Protein AF-A0A5S3VWY7-F1 (afdb_monomer_lite)

Radius of gyration: 22.61 Å; chains: 1; bounding box: 48×59×45 Å

Structure (mmCIF, N/CA/C/O backbone):
data_AF-A0A5S3VWY7-F1
#
_entry.id   AF-A0A5S3VWY7-F1
#
loop_
_atom_site.group_PDB
_atom_site.id
_atom_site.type_symbol
_atom_site.label_atom_id
_atom_site.label_alt_id
_atom_site.label_comp_id
_atom_site.label_asym_id
_atom_site.label_entity_id
_atom_site.label_seq_id
_atom_site.pdbx_PDB_ins_code
_atom_site.Cartn_x
_atom_site.Cartn_y
_atom_site.Cartn_z
_atom_site.occupancy
_atom_site.B_iso_or_equiv
_atom_site.auth_seq_id
_atom_site.auth_comp_id
_atom_site.auth_asym_id
_atom_site.auth_atom_id
_atom_site.pdbx_PDB_model_num
ATOM 1 N N . GLU A 1 1 ? -15.768 40.192 -27.836 1.00 68.38 1 GLU A N 1
ATOM 2 C CA . GLU A 1 1 ? -14.337 40.039 -28.155 1.00 68.38 1 GLU A CA 1
ATOM 3 C C . GLU A 1 1 ? -14.098 38.603 -28.561 1.00 68.38 1 GLU A C 1
ATOM 5 O O . GLU A 1 1 ? -14.350 37.697 -27.776 1.00 68.38 1 GLU A O 1
ATOM 10 N N . GLU A 1 2 ? -13.747 38.404 -29.823 1.00 63.38 2 GLU A N 1
ATOM 11 C CA . GLU A 1 2 ? -13.395 37.103 -30.379 1.00 63.38 2 GLU A CA 1
ATOM 12 C C . GLU A 1 2 ? -11.968 36.782 -29.914 1.00 63.38 2 GLU A C 1
ATOM 14 O O . GLU A 1 2 ? -11.040 37.546 -30.174 1.00 63.38 2 GLU A O 1
ATOM 19 N N . ILE A 1 3 ? -11.806 35.730 -29.109 1.00 73.12 3 ILE A N 1
ATOM 20 C CA . ILE A 1 3 ? -10.507 35.378 -28.528 1.00 73.12 3 ILE A CA 1
ATOM 21 C C . ILE A 1 3 ? -9.706 34.654 -29.605 1.00 73.12 3 ILE A C 1
ATOM 23 O O . ILE A 1 3 ? -9.895 33.461 -29.835 1.00 73.12 3 ILE A O 1
ATOM 27 N N . GLU A 1 4 ? -8.818 35.385 -30.270 1.00 79.69 4 GLU A N 1
ATOM 28 C CA . GLU A 1 4 ? -7.917 34.816 -31.265 1.00 79.69 4 GLU A CA 1
ATOM 29 C C . GLU A 1 4 ? -6.827 33.979 -30.558 1.00 79.69 4 GLU A C 1
ATOM 31 O O . GLU A 1 4 ? -6.092 34.501 -29.705 1.00 79.69 4 GLU A O 1
ATOM 36 N N . PRO A 1 5 ? -6.719 32.665 -30.831 1.00 77.06 5 PRO A N 1
ATOM 37 C CA . PRO A 1 5 ? -5.760 31.813 -30.144 1.00 77.06 5 PRO A CA 1
ATOM 38 C C . PRO A 1 5 ? -4.332 32.148 -30.588 1.00 77.06 5 PRO A C 1
ATOM 40 O O . PRO A 1 5 ? -3.998 32.098 -31.771 1.00 77.06 5 PRO A O 1
ATOM 43 N N . LYS A 1 6 ? -3.457 32.454 -29.622 1.00 81.12 6 LYS A N 1
ATOM 44 C CA . LYS A 1 6 ? -2.030 32.676 -29.890 1.00 81.12 6 LYS A CA 1
ATOM 45 C C . LYS A 1 6 ? -1.398 31.410 -30.468 1.00 81.12 6 LYS A C 1
ATOM 47 O O . LYS A 1 6 ? -1.571 30.320 -29.923 1.00 81.12 6 LYS A O 1
ATOM 52 N N . LEU A 1 7 ? -0.627 31.581 -31.541 1.00 82.88 7 LEU A N 1
ATOM 53 C CA . LEU A 1 7 ? 0.127 30.497 -32.165 1.00 82.88 7 LEU A CA 1
ATOM 54 C C . LEU A 1 7 ? 1.089 29.844 -31.154 1.00 82.88 7 LEU A C 1
ATOM 56 O O . LEU A 1 7 ? 1.666 30.547 -30.316 1.00 82.88 7 LEU A O 1
ATOM 60 N N . PRO A 1 8 ? 1.281 28.513 -31.224 1.00 81.31 8 PRO A N 1
ATOM 61 C CA . PRO A 1 8 ? 2.211 27.816 -30.351 1.00 81.31 8 PRO A CA 1
ATOM 62 C C . PRO A 1 8 ? 3.631 28.350 -30.552 1.00 81.31 8 PRO A C 1
ATOM 64 O O . PRO A 1 8 ? 4.087 28.563 -31.676 1.00 81.31 8 PRO A O 1
ATOM 67 N N . ILE A 1 9 ? 4.332 28.561 -29.438 1.00 81.62 9 ILE A N 1
ATOM 68 C CA . ILE A 1 9 ? 5.742 28.952 -29.447 1.00 81.62 9 ILE A CA 1
ATOM 69 C C . ILE A 1 9 ? 6.532 27.839 -30.140 1.00 81.62 9 ILE A C 1
ATOM 71 O O . ILE A 1 9 ? 6.322 26.656 -29.862 1.00 81.62 9 ILE A O 1
ATOM 75 N N . ALA A 1 10 ? 7.431 28.222 -31.049 1.00 81.50 10 ALA A N 1
ATOM 76 C CA . ALA A 1 10 ? 8.297 27.279 -31.741 1.00 81.50 10 ALA A CA 1
ATOM 77 C C . ALA A 1 10 ? 9.044 26.404 -30.724 1.00 81.50 10 ALA A C 1
ATOM 79 O O . ALA A 1 10 ? 9.599 26.911 -29.747 1.00 81.50 10 ALA A O 1
ATOM 80 N N . THR A 1 11 ? 9.058 25.088 -30.949 1.00 77.62 11 THR A N 1
ATOM 81 C CA . THR A 1 11 ? 9.793 24.154 -30.092 1.00 77.62 11 THR A CA 1
ATOM 82 C C . THR A 1 11 ? 11.260 24.578 -30.025 1.00 77.62 11 THR A C 1
ATOM 84 O O . THR A 1 11 ? 1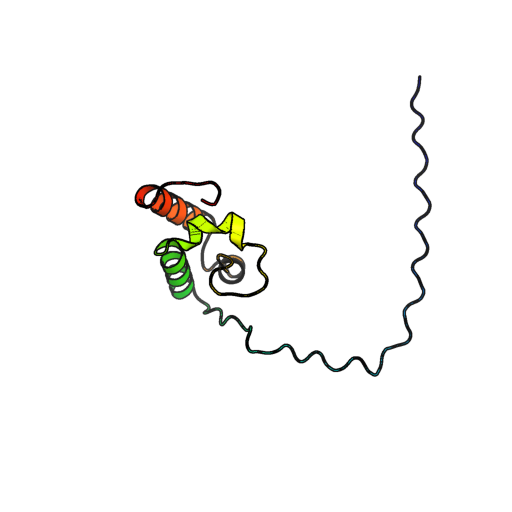1.889 24.682 -31.084 1.00 77.62 11 THR A O 1
ATOM 87 N N . PRO A 1 12 ? 11.823 24.822 -28.826 1.00 81.56 12 PRO A N 1
ATOM 88 C CA . PRO A 1 12 ? 13.236 25.141 -28.706 1.00 81.56 12 PRO A CA 1
ATOM 89 C C . PRO A 1 12 ? 14.053 23.988 -29.292 1.00 81.56 12 PRO A C 1
ATOM 91 O O . PRO A 1 12 ? 13.744 22.816 -29.066 1.00 81.56 12 PRO A O 1
ATOM 94 N N . GLN A 1 13 ? 15.081 24.315 -30.074 1.00 83.12 13 GLN A N 1
ATOM 95 C CA . GLN A 1 13 ? 15.992 23.297 -30.582 1.00 83.12 13 GLN A CA 1
ATOM 96 C C . GLN A 1 13 ? 16.707 22.642 -29.399 1.00 83.12 13 GLN A C 1
ATOM 98 O O . GLN A 1 13 ? 17.306 23.326 -28.568 1.00 83.12 13 GLN A O 1
ATOM 103 N N . LEU A 1 14 ? 16.623 21.313 -29.320 1.00 83.12 14 LEU A N 1
ATOM 104 C CA . LEU A 1 14 ? 17.372 20.549 -28.330 1.00 83.12 14 LEU A CA 1
ATOM 105 C C . LEU A 1 14 ? 18.876 20.776 -28.545 1.00 83.12 14 LEU A C 1
ATOM 107 O O . LEU A 1 14 ? 19.319 20.859 -29.696 1.00 83.12 14 LEU A O 1
ATOM 111 N N . PRO A 1 15 ? 19.675 20.855 -27.466 1.00 84.69 15 PRO A N 1
ATOM 112 C CA . PRO A 1 15 ? 21.121 20.921 -27.602 1.00 84.69 15 PRO A CA 1
ATOM 113 C C . PRO A 1 15 ? 21.637 19.689 -28.366 1.00 84.69 15 PRO A C 1
ATOM 115 O O . PRO A 1 15 ? 21.038 18.609 -28.283 1.00 84.69 15 PRO A O 1
ATOM 118 N N . PRO A 1 16 ? 22.747 19.822 -29.113 1.00 84.44 16 PRO A N 1
ATOM 119 C CA . PRO A 1 16 ? 23.350 18.689 -29.796 1.00 84.44 16 PRO A CA 1
ATOM 120 C C . PRO A 1 16 ? 23.704 17.594 -28.787 1.00 84.44 16 PRO A C 1
ATOM 122 O O . PRO A 1 16 ? 24.097 17.875 -27.652 1.00 84.44 16 PRO A O 1
ATOM 125 N N . ARG A 1 17 ? 23.574 16.332 -29.214 1.00 77.62 17 ARG A N 1
ATOM 126 C CA . ARG A 1 17 ? 23.959 15.169 -28.405 1.00 77.62 17 ARG A CA 1
ATOM 127 C C . ARG A 1 17 ? 25.374 15.378 -27.832 1.00 77.62 17 ARG A C 1
ATOM 129 O O . ARG A 1 17 ? 26.277 15.701 -28.609 1.00 77.62 17 ARG A O 1
ATOM 136 N N . PRO A 1 18 ? 25.593 15.189 -26.518 1.00 78.56 18 PRO A N 1
ATOM 137 C CA . PRO A 1 18 ? 26.940 15.216 -25.976 1.00 78.56 18 PRO A CA 1
ATOM 138 C C . PRO A 1 18 ? 27.805 14.177 -26.701 1.00 78.56 18 PRO A C 1
ATOM 140 O O . PRO A 1 18 ? 27.317 13.104 -27.075 1.00 78.56 18 PRO A O 1
ATOM 143 N N . ASN A 1 19 ? 29.084 14.496 -26.917 1.00 77.31 19 ASN A N 1
ATOM 144 C CA . ASN A 1 19 ? 30.052 13.529 -27.434 1.00 77.31 19 ASN A CA 1
ATOM 145 C C . ASN A 1 19 ? 30.007 12.278 -26.551 1.00 77.31 19 ASN A C 1
ATOM 147 O O . ASN A 1 19 ? 29.926 12.406 -25.330 1.00 77.31 19 ASN A O 1
ATOM 151 N N . ARG A 1 20 ? 30.004 11.089 -27.178 1.00 65.38 20 ARG A N 1
ATOM 152 C CA . ARG A 1 20 ? 29.968 9.785 -26.497 1.00 65.38 20 ARG A CA 1
ATOM 153 C C . ARG A 1 20 ? 30.882 9.837 -25.273 1.00 65.38 20 ARG A C 1
ATOM 155 O O . ARG A 1 20 ? 32.097 9.896 -25.4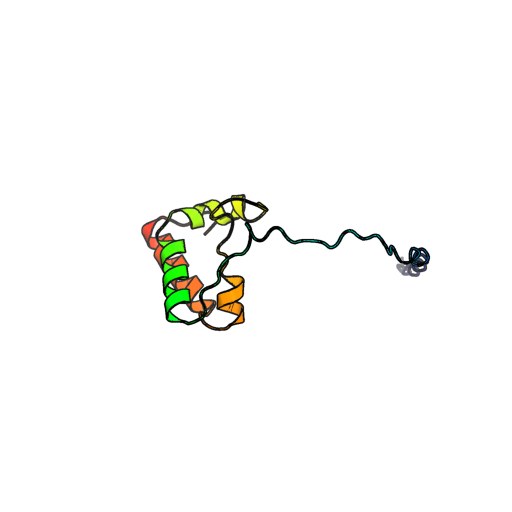17 1.00 65.38 20 ARG A O 1
ATOM 162 N N . VAL A 1 21 ? 30.283 9.818 -24.090 1.00 64.06 21 VAL A N 1
ATOM 163 C CA . VAL A 1 21 ? 30.990 9.616 -22.830 1.00 64.06 21 VAL A CA 1
ATOM 164 C C . VAL A 1 21 ? 31.440 8.159 -22.827 1.00 64.06 21 VAL A C 1
ATOM 166 O O . VAL A 1 21 ? 30.710 7.261 -22.419 1.00 64.06 21 VAL A O 1
ATOM 169 N N . SER A 1 22 ? 32.618 7.916 -23.399 1.00 62.00 22 SER A N 1
ATOM 170 C CA . SER A 1 22 ? 33.315 6.628 -23.360 1.00 62.00 22 SER A CA 1
ATOM 171 C C . SER A 1 22 ? 33.688 6.221 -21.930 1.00 62.00 22 SER A C 1
ATOM 173 O O . SER A 1 22 ? 33.877 5.038 -21.682 1.00 62.00 22 SER A O 1
ATOM 175 N N . ASP A 1 23 ? 33.682 7.181 -21.000 1.00 62.00 23 ASP A N 1
ATOM 176 C CA . ASP A 1 23 ? 33.971 7.000 -19.576 1.00 62.00 23 ASP A CA 1
ATOM 177 C C . ASP A 1 23 ? 32.726 7.180 -18.689 1.00 62.00 23 ASP A C 1
ATOM 179 O O . ASP A 1 23 ? 32.808 7.711 -17.580 1.00 62.00 23 ASP A O 1
ATOM 183 N N . LEU A 1 24 ? 31.537 6.759 -19.145 1.00 62.78 24 LEU A N 1
ATOM 184 C CA . LEU A 1 24 ? 30.475 6.480 -18.177 1.00 62.78 24 LEU A CA 1
ATOM 185 C C . LEU A 1 24 ? 30.922 5.259 -17.382 1.00 62.78 24 LEU A C 1
ATOM 187 O O . LEU A 1 24 ? 30.825 4.135 -17.871 1.00 62.78 24 LEU A O 1
ATOM 191 N N . ALA A 1 25 ? 31.440 5.496 -16.175 1.00 66.31 25 ALA A N 1
ATOM 192 C CA . ALA A 1 25 ? 31.678 4.445 -15.202 1.00 66.31 25 ALA A CA 1
ATOM 193 C C . ALA A 1 25 ? 30.457 3.519 -15.194 1.00 66.31 25 ALA A C 1
ATOM 195 O O . ALA A 1 25 ? 29.325 3.971 -15.010 1.00 66.31 25 ALA A O 1
ATOM 196 N N . GLU A 1 26 ? 30.699 2.242 -15.481 1.00 67.06 26 GLU A N 1
ATOM 197 C CA . GLU A 1 26 ? 29.668 1.219 -15.564 1.00 67.06 26 GLU A CA 1
ATOM 198 C C . GLU A 1 26 ? 28.804 1.313 -14.300 1.00 67.06 26 GLU A C 1
ATOM 200 O O . GLU A 1 26 ? 29.316 1.180 -13.183 1.00 67.06 26 GLU A O 1
ATOM 205 N N . PHE A 1 27 ? 27.512 1.627 -14.454 1.00 66.62 27 PHE A N 1
ATOM 206 C CA . PHE A 1 27 ? 26.605 1.724 -13.315 1.00 66.62 27 PHE A CA 1
ATOM 207 C C . PHE A 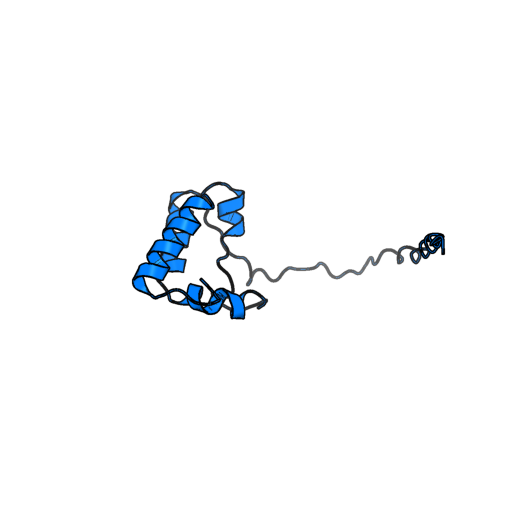1 27 ? 26.436 0.325 -12.725 1.00 66.62 27 PHE A C 1
ATOM 209 O O . PHE A 1 27 ? 25.575 -0.457 -13.130 1.00 66.62 27 PHE A O 1
ATOM 216 N N . LYS A 1 28 ? 27.287 -0.007 -11.758 1.00 63.66 28 LYS A N 1
ATOM 217 C CA . LYS A 1 28 ? 27.146 -1.205 -10.943 1.00 63.66 28 LYS A CA 1
ATOM 218 C C . LYS A 1 28 ? 26.063 -0.913 -9.924 1.00 63.66 28 LYS A C 1
ATOM 220 O O . LYS A 1 28 ? 26.340 -0.409 -8.838 1.00 63.66 28 LYS A O 1
ATOM 225 N N . ALA A 1 29 ? 24.818 -1.187 -10.310 1.00 62.34 29 ALA A N 1
ATOM 226 C CA . ALA A 1 29 ? 23.691 -1.153 -9.395 1.00 62.34 29 ALA A CA 1
ATOM 227 C C . ALA A 1 29 ? 24.072 -1.947 -8.137 1.00 62.34 29 ALA A C 1
ATOM 229 O O . ALA A 1 29 ? 24.342 -3.147 -8.211 1.00 62.34 29 ALA A O 1
ATOM 230 N N . ASN A 1 30 ? 24.146 -1.275 -6.988 1.00 58.66 30 ASN A N 1
ATOM 231 C CA . ASN A 1 30 ? 24.430 -1.948 -5.729 1.00 58.66 30 ASN A CA 1
ATOM 232 C C . ASN A 1 30 ? 23.299 -2.953 -5.453 1.00 58.66 30 ASN A C 1
ATOM 234 O O . ASN A 1 30 ? 22.171 -2.578 -5.137 1.00 58.66 30 ASN A O 1
ATOM 238 N N . SER A 1 31 ? 23.615 -4.246 -5.590 1.00 58.12 31 SER A N 1
ATOM 239 C CA . SER A 1 31 ? 22.693 -5.390 -5.462 1.00 58.12 31 SER A CA 1
ATOM 240 C C . SER A 1 31 ? 22.010 -5.488 -4.087 1.00 58.12 31 SER A C 1
ATOM 242 O O . SER A 1 31 ? 21.030 -6.217 -3.928 1.00 58.12 31 SER A O 1
ATOM 244 N N . SER A 1 32 ? 22.481 -4.729 -3.093 1.00 61.84 32 SER A N 1
ATOM 245 C CA . SER A 1 32 ? 21.889 -4.655 -1.754 1.00 61.84 32 SER A CA 1
ATOM 246 C C . SER A 1 32 ? 20.425 -4.199 -1.745 1.00 61.84 32 SER A C 1
ATOM 248 O O . SER A 1 32 ? 19.716 -4.512 -0.797 1.00 61.84 32 SER A O 1
ATOM 250 N N . TYR A 1 33 ? 19.954 -3.523 -2.800 1.00 60.00 33 TYR A N 1
ATOM 251 C CA . TYR A 1 33 ? 18.552 -3.107 -2.953 1.00 60.00 33 TYR A CA 1
ATOM 252 C C . TYR A 1 33 ? 17.715 -4.038 -3.845 1.00 60.00 33 TYR A C 1
ATOM 254 O O . TYR A 1 33 ? 16.579 -3.708 -4.190 1.00 60.00 33 TYR A O 1
ATOM 262 N N . SER A 1 34 ? 18.244 -5.205 -4.230 1.00 66.00 34 SER A N 1
ATOM 263 C CA . SER A 1 34 ? 17.468 -6.186 -4.990 1.00 66.00 34 SER A CA 1
ATOM 264 C C . SER A 1 34 ? 16.368 -6.793 -4.113 1.00 66.00 34 SER A C 1
ATOM 266 O O . SER A 1 34 ? 16.614 -7.542 -3.169 1.00 66.00 34 SER A O 1
ATOM 268 N N . ILE A 1 35 ? 15.116 -6.463 -4.427 1.00 67.81 35 ILE A N 1
ATOM 269 C CA . ILE A 1 35 ? 13.963 -7.125 -3.822 1.00 67.81 35 ILE A CA 1
ATOM 270 C C . ILE A 1 35 ? 13.842 -8.492 -4.491 1.00 67.81 35 ILE A C 1
ATOM 272 O O . ILE A 1 35 ? 13.557 -8.585 -5.687 1.00 67.81 35 ILE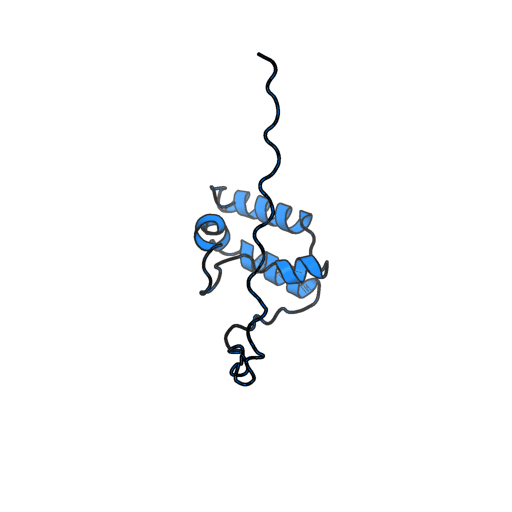 A O 1
ATOM 276 N N . LYS A 1 36 ? 14.049 -9.566 -3.724 1.00 72.06 36 LYS A N 1
ATOM 277 C CA . LYS A 1 36 ? 13.704 -10.916 -4.174 1.00 72.06 36 LYS A CA 1
ATOM 278 C C . LYS A 1 36 ? 12.186 -11.025 -4.232 1.00 72.06 36 LYS A C 1
ATOM 280 O O . LYS A 1 36 ? 11.530 -11.213 -3.213 1.00 72.06 36 LYS A O 1
ATOM 285 N N . VAL A 1 37 ? 11.635 -10.889 -5.430 1.00 69.81 37 VAL A N 1
ATOM 286 C CA . VAL A 1 37 ? 10.219 -11.146 -5.680 1.00 69.81 37 VAL A CA 1
ATOM 287 C C . VAL A 1 37 ? 10.064 -12.645 -5.880 1.00 69.81 37 VAL A C 1
ATOM 289 O O . VAL A 1 37 ? 10.523 -13.194 -6.880 1.00 69.81 37 VAL A O 1
ATOM 292 N N . ALA A 1 38 ? 9.443 -13.318 -4.917 1.00 70.12 38 ALA A N 1
ATOM 293 C CA . ALA A 1 38 ? 9.074 -14.710 -5.102 1.00 70.12 38 ALA A CA 1
ATOM 294 C C . ALA A 1 38 ? 7.926 -14.793 -6.122 1.00 70.12 38 ALA A C 1
ATOM 296 O O . ALA A 1 38 ? 6.907 -14.120 -5.977 1.00 70.12 38 ALA A O 1
ATOM 297 N N . ALA A 1 39 ? 8.114 -15.585 -7.175 1.00 75.00 39 ALA A N 1
ATOM 298 C CA . ALA A 1 39 ? 7.090 -15.816 -8.185 1.00 75.00 39 ALA A CA 1
ATOM 299 C C . ALA A 1 39 ? 6.065 -16.856 -7.701 1.00 75.00 39 ALA A C 1
ATOM 301 O O . ALA A 1 39 ? 6.411 -17.758 -6.939 1.00 75.00 39 ALA A O 1
ATOM 302 N N . GLY A 1 40 ? 4.830 -16.750 -8.198 1.00 88.25 40 GLY A N 1
ATOM 303 C CA . GLY A 1 40 ? 3.740 -17.687 -7.913 1.00 88.25 40 GLY A CA 1
ATOM 304 C C . GLY A 1 40 ? 2.610 -17.083 -7.078 1.00 88.25 40 GLY A C 1
ATOM 305 O O . GLY A 1 40 ? 2.817 -16.182 -6.267 1.00 88.25 40 GLY A O 1
ATOM 306 N N . GLU A 1 41 ? 1.394 -17.594 -7.288 1.00 94.31 41 GLU A N 1
ATOM 307 C CA . GLU A 1 41 ? 0.187 -17.159 -6.574 1.00 94.31 41 GLU A CA 1
ATOM 308 C C . GLU A 1 41 ? 0.316 -17.356 -5.059 1.00 94.31 41 GLU A C 1
ATOM 310 O O . GLU A 1 41 ? 0.021 -16.442 -4.297 1.00 94.31 41 GLU A O 1
ATOM 315 N N . ALA A 1 42 ? 0.814 -18.510 -4.605 1.00 94.81 42 ALA A N 1
ATOM 316 C CA . ALA A 1 42 ? 0.912 -18.818 -3.177 1.00 94.81 42 ALA A CA 1
ATOM 317 C C . ALA A 1 42 ? 1.797 -17.811 -2.418 1.00 94.81 42 ALA A C 1
ATOM 319 O O . ALA A 1 42 ? 1.412 -17.300 -1.366 1.00 94.81 42 ALA A O 1
ATOM 320 N N . GLN A 1 43 ? 2.960 -17.472 -2.975 1.00 93.94 43 GLN A N 1
ATOM 321 C CA . GLN A 1 43 ? 3.878 -16.495 -2.395 1.00 93.94 43 GLN A CA 1
ATOM 322 C C . GLN A 1 43 ? 3.305 -15.077 -2.457 1.00 93.94 43 GLN A C 1
ATOM 324 O O . GLN A 1 43 ? 3.459 -14.311 -1.507 1.00 93.94 43 GLN A O 1
ATOM 329 N N . ALA A 1 44 ? 2.593 -14.738 -3.534 1.00 94.69 44 ALA A N 1
ATOM 330 C CA . ALA A 1 44 ? 1.908 -13.458 -3.657 1.00 94.69 44 ALA A CA 1
ATOM 331 C C . ALA A 1 44 ? 0.774 -13.304 -2.621 1.00 94.69 44 ALA A C 1
ATOM 333 O O . ALA A 1 44 ? 0.643 -12.241 -2.014 1.00 94.69 44 ALA A O 1
ATOM 334 N N . GLN A 1 45 ? 0.007 -14.368 -2.353 1.00 96.19 45 GLN A N 1
ATOM 335 C CA . GLN A 1 45 ? -0.997 -14.400 -1.281 1.00 96.19 45 GLN A CA 1
ATOM 336 C C . GLN A 1 45 ? -0.361 -14.236 0.099 1.00 96.19 45 GLN A C 1
ATOM 338 O O . GLN A 1 45 ? -0.870 -13.482 0.928 1.00 96.19 45 GLN A O 1
ATOM 343 N N . GLN A 1 46 ? 0.774 -14.893 0.346 1.00 95.38 46 GLN A N 1
ATOM 344 C CA . GLN A 1 46 ? 1.509 -14.722 1.596 1.00 95.38 46 GLN A CA 1
ATOM 345 C C . GLN A 1 46 ? 1.987 -13.272 1.765 1.00 95.38 46 GLN A C 1
ATOM 347 O O . GLN A 1 46 ? 1.797 -12.696 2.833 1.00 95.38 46 GLN A O 1
ATOM 352 N N . GLN A 1 47 ? 2.551 -12.659 0.719 1.00 93.94 47 GLN A N 1
ATOM 353 C CA . GLN A 1 47 ? 2.982 -11.258 0.757 1.00 93.94 47 GLN A CA 1
ATOM 354 C C . GLN A 1 47 ? 1.800 -10.310 1.021 1.00 93.94 47 GLN A C 1
ATOM 356 O O . GLN A 1 47 ? 1.925 -9.374 1.813 1.00 93.94 47 GLN A O 1
ATOM 361 N N . LEU A 1 48 ? 0.647 -10.563 0.390 1.00 96.00 48 LEU A N 1
ATOM 362 C CA . LEU A 1 48 ? -0.589 -9.814 0.619 1.00 96.00 48 LEU A CA 1
ATOM 363 C C . LEU A 1 48 ? -1.018 -9.887 2.091 1.00 96.00 48 LEU A C 1
ATOM 365 O O . LEU A 1 48 ? -1.270 -8.855 2.712 1.00 96.00 48 LEU A O 1
ATOM 369 N N . GLN A 1 49 ? -1.063 -11.096 2.654 1.00 96.38 49 GLN A N 1
ATOM 370 C CA . GLN A 1 49 ? -1.422 -11.318 4.055 1.00 96.38 49 GLN A CA 1
ATOM 371 C C . GLN A 1 49 ? -0.430 -10.645 5.005 1.00 96.38 49 GLN A C 1
ATOM 373 O O . GLN A 1 49 ? -0.851 -9.948 5.919 1.00 96.38 49 GLN A O 1
ATOM 378 N N . GLN A 1 50 ? 0.875 -10.797 4.773 1.00 95.19 50 GLN A N 1
ATOM 379 C CA . GLN A 1 50 ? 1.913 -10.189 5.609 1.00 95.19 50 GLN A CA 1
ATOM 380 C C . GLN A 1 50 ? 1.806 -8.662 5.650 1.00 95.19 50 GLN A C 1
ATOM 382 O O . GLN A 1 50 ? 1.969 -8.068 6.713 1.00 95.19 50 GLN A O 1
ATOM 387 N N . TYR A 1 51 ? 1.498 -8.026 4.516 1.00 95.81 51 TYR A N 1
ATOM 388 C CA . TYR A 1 51 ? 1.317 -6.577 4.461 1.00 95.81 51 TYR A CA 1
ATOM 389 C C . TYR A 1 51 ? 0.162 -6.121 5.367 1.00 95.81 51 TYR A C 1
ATOM 391 O O . TYR A 1 51 ? 0.358 -5.246 6.206 1.00 95.81 51 TYR A O 1
ATOM 399 N N . PHE A 1 52 ? -1.003 -6.769 5.260 1.00 97.38 52 PHE A N 1
ATOM 400 C CA . PHE A 1 52 ? -2.200 -6.424 6.039 1.00 97.38 52 PHE A CA 1
ATOM 401 C C . PHE A 1 52 ? -2.235 -7.022 7.460 1.00 97.38 52 PHE A C 1
ATOM 403 O O . PHE A 1 52 ? -3.103 -6.675 8.251 1.00 97.38 52 PHE A O 1
ATOM 410 N N . GLN A 1 53 ? -1.304 -7.898 7.842 1.00 96.44 53 GLN A N 1
ATOM 411 C CA . GLN A 1 53 ? -1.170 -8.359 9.234 1.00 96.44 53 GLN A CA 1
ATOM 412 C C . GLN A 1 53 ? -0.540 -7.302 10.154 1.00 96.44 53 GLN A C 1
ATOM 414 O O . GLN A 1 53 ? -0.709 -7.362 11.374 1.00 96.44 53 GLN A O 1
ATOM 419 N N . THR A 1 54 ? 0.183 -6.344 9.575 1.00 94.56 54 THR A N 1
ATOM 420 C CA . THR A 1 54 ? 0.889 -5.277 10.294 1.00 94.56 54 THR A CA 1
ATOM 421 C C . THR A 1 54 ? 0.211 -3.926 10.081 1.00 94.56 54 THR A C 1
ATOM 423 O O . THR A 1 54 ? -0.590 -3.758 9.166 1.00 94.56 54 THR A O 1
ATOM 426 N N . ASP A 1 55 ? 0.577 -2.932 10.887 1.00 95.88 55 ASP A N 1
ATOM 427 C CA . ASP A 1 55 ? -0.011 -1.588 10.816 1.00 95.88 55 ASP A CA 1
ATOM 428 C C . ASP A 1 55 ? 0.616 -0.702 9.717 1.00 95.88 55 ASP A C 1
ATOM 430 O O . ASP A 1 55 ? 0.297 0.479 9.611 1.00 95.88 55 ASP A O 1
ATOM 434 N N . VAL A 1 56 ? 1.490 -1.247 8.858 1.00 95.75 56 VAL A N 1
ATOM 435 C CA . VAL A 1 56 ? 2.188 -0.476 7.805 1.00 95.75 56 VAL A CA 1
ATOM 436 C C . VAL A 1 56 ? 1.246 0.068 6.728 1.00 95.75 56 VAL A C 1
ATOM 438 O O . VAL A 1 56 ? 1.578 1.037 6.050 1.00 95.75 56 VAL A O 1
ATOM 441 N N . ALA A 1 57 ? 0.061 -0.527 6.567 1.00 97.06 57 ALA A N 1
ATOM 442 C CA . ALA A 1 57 ? -0.969 0.014 5.686 1.00 97.06 57 ALA A CA 1
ATOM 443 C C . ALA A 1 57 ? -1.475 1.381 6.183 1.00 97.06 57 ALA A C 1
ATOM 445 O O . ALA A 1 57 ? -1.723 2.265 5.369 1.00 97.06 57 ALA A O 1
ATOM 446 N N . LEU A 1 58 ? -1.524 1.604 7.504 1.00 97.88 58 LEU A N 1
ATOM 447 C CA . LEU A 1 58 ? -1.983 2.863 8.108 1.00 97.88 58 LEU A CA 1
ATOM 448 C C . LEU A 1 58 ? -1.031 4.039 7.862 1.00 97.88 58 LEU A C 1
ATOM 450 O O . LEU A 1 58 ? -1.422 5.179 8.106 1.00 97.88 58 LEU A O 1
ATOM 454 N N . THR A 1 59 ? 0.190 3.784 7.385 1.00 96.94 59 THR A N 1
ATOM 455 C CA . THR A 1 59 ? 1.211 4.806 7.107 1.00 96.94 59 THR A CA 1
ATOM 456 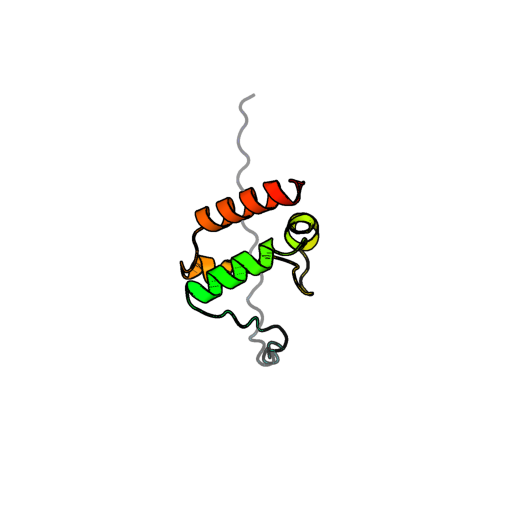C C . THR A 1 59 ? 1.588 4.891 5.624 1.00 96.94 59 THR A C 1
ATOM 458 O O . THR A 1 59 ? 2.606 5.488 5.251 1.00 96.94 59 THR A O 1
ATOM 461 N N . TYR A 1 60 ? 0.806 4.261 4.739 1.00 97.12 60 TYR A N 1
ATOM 462 C CA . TYR A 1 60 ? 1.122 4.197 3.312 1.00 97.12 60 TYR A CA 1
ATOM 463 C C . TYR A 1 60 ? 1.211 5.585 2.658 1.00 97.12 60 TYR A C 1
ATOM 465 O O . TYR A 1 60 ? 2.145 5.844 1.892 1.00 97.12 60 TYR A O 1
ATOM 473 N N . LYS A 1 61 ? 0.280 6.503 2.948 1.00 97.06 61 LYS A N 1
ATOM 474 C CA . LYS A 1 61 ? 0.246 7.840 2.331 1.00 97.06 61 LYS A CA 1
ATOM 475 C C . LYS A 1 61 ? 1.491 8.654 2.679 1.00 97.06 61 LYS A C 1
ATOM 477 O O . LYS A 1 61 ? 2.010 9.367 1.819 1.00 97.06 61 LYS A O 1
ATOM 482 N N . GLU A 1 62 ? 1.980 8.514 3.904 1.00 96.69 62 GLU A N 1
ATOM 483 C CA . GLU A 1 62 ? 3.157 9.197 4.432 1.00 96.69 62 GLU A CA 1
ATOM 484 C C . GLU A 1 62 ? 4.455 8.593 3.884 1.00 96.69 62 GLU A C 1
ATOM 486 O O . GLU A 1 62 ? 5.408 9.318 3.601 1.00 96.69 62 GLU A O 1
ATOM 491 N N . THR A 1 63 ? 4.496 7.270 3.706 1.00 95.69 63 THR A N 1
ATOM 492 C CA . THR A 1 63 ? 5.738 6.543 3.404 1.00 95.69 63 THR A CA 1
ATOM 493 C C . THR A 1 63 ? 5.974 6.276 1.916 1.00 95.69 63 THR A C 1
ATOM 495 O O . THR A 1 63 ? 7.130 6.115 1.526 1.00 95.69 63 THR A O 1
ATOM 498 N N . ARG A 1 64 ? 4.941 6.325 1.055 1.00 95.25 64 ARG A N 1
ATOM 499 C CA . ARG A 1 64 ? 5.019 5.938 -0.376 1.00 95.25 64 ARG A CA 1
ATOM 500 C C . ARG A 1 64 ? 6.082 6.647 -1.220 1.00 95.25 64 ARG A C 1
ATOM 502 O O . ARG A 1 64 ? 6.430 6.151 -2.287 1.00 95.25 64 ARG A O 1
ATOM 509 N N . ASN A 1 65 ? 6.562 7.807 -0.771 1.00 95.44 65 ASN A N 1
ATOM 510 C CA . ASN A 1 65 ? 7.574 8.602 -1.471 1.00 95.44 65 ASN A CA 1
ATOM 511 C C . ASN A 1 65 ? 9.006 8.355 -0.965 1.00 95.44 65 ASN A C 1
ATOM 513 O O . ASN A 1 65 ? 9.947 8.935 -1.509 1.00 95.44 65 ASN A O 1
ATOM 517 N N . ALA A 1 66 ? 9.202 7.535 0.071 1.00 92.25 66 ALA A N 1
ATOM 518 C CA . ALA A 1 66 ? 10.540 7.203 0.537 1.00 92.25 66 ALA A CA 1
ATOM 519 C C . ALA A 1 66 ? 11.255 6.291 -0.474 1.00 92.25 66 ALA A C 1
ATOM 521 O O . ALA A 1 66 ? 10.675 5.363 -1.033 1.00 92.25 66 ALA A O 1
ATOM 522 N N . LEU A 1 67 ? 12.540 6.567 -0.706 1.00 87.25 67 LEU A N 1
ATOM 523 C CA . LEU A 1 67 ? 13.377 5.818 -1.653 1.00 87.25 67 LEU A CA 1
ATOM 524 C C . LEU A 1 67 ? 14.105 4.635 -0.998 1.00 87.25 67 LEU A C 1
ATOM 526 O O . LEU A 1 67 ? 14.645 3.775 -1.691 1.00 87.25 67 LEU A O 1
ATOM 530 N N . PHE A 1 68 ? 14.149 4.604 0.333 1.00 83.56 68 PHE A N 1
ATOM 531 C CA . PHE A 1 68 ? 14.841 3.598 1.129 1.00 83.56 68 PHE A CA 1
ATOM 532 C C . PHE A 1 68 ? 14.043 3.281 2.397 1.00 83.56 68 PHE A C 1
ATOM 534 O O . PHE A 1 68 ? 13.150 4.031 2.786 1.00 83.56 68 PHE A O 1
ATOM 541 N N . GLY A 1 69 ? 14.384 2.165 3.041 1.00 79.62 69 GLY A N 1
ATOM 542 C CA . GLY A 1 69 ? 13.710 1.673 4.241 1.00 79.62 69 GLY A CA 1
ATOM 543 C C . GLY A 1 69 ? 12.835 0.450 3.978 1.00 79.62 69 GLY A C 1
ATOM 544 O O . GLY A 1 69 ? 12.533 0.075 2.839 1.00 79.62 69 GLY A O 1
ATOM 545 N N . GLU A 1 70 ? 12.450 -0.223 5.051 1.00 79.00 70 GLU A N 1
ATOM 546 C CA . GLU A 1 70 ? 11.475 -1.305 4.982 1.00 79.00 70 GLU A CA 1
ATOM 547 C C . GLU A 1 70 ? 10.059 -0.721 4.958 1.00 79.00 70 GLU A C 1
ATOM 549 O O . GLU A 1 70 ? 9.812 0.355 5.493 1.00 79.00 70 GLU A O 1
ATOM 554 N N . HIS A 1 71 ? 9.137 -1.404 4.279 1.00 85.69 71 HIS A N 1
ATOM 555 C CA . HIS A 1 71 ? 7.706 -1.068 4.273 1.00 85.69 71 HIS A CA 1
ATOM 556 C C . HIS A 1 71 ? 7.294 0.324 3.756 1.00 85.69 71 HIS A C 1
ATOM 558 O O . HIS A 1 71 ? 6.144 0.703 3.934 1.00 85.69 71 HIS A O 1
ATOM 564 N N . PHE A 1 72 ? 8.153 1.051 3.027 1.00 91.00 72 PHE A N 1
ATOM 565 C CA . PHE A 1 72 ? 7.755 2.337 2.428 1.00 91.00 72 PHE A CA 1
ATOM 566 C C . PHE A 1 72 ? 6.630 2.230 1.383 1.00 91.00 72 PHE A C 1
ATOM 568 O O . PHE A 1 72 ? 6.060 3.226 0.963 1.00 91.00 72 PHE A O 1
ATOM 575 N N . SER A 1 73 ? 6.343 1.029 0.885 1.00 92.94 73 SER A N 1
ATOM 576 C CA . SER A 1 73 ? 5.233 0.762 -0.028 1.00 92.94 73 SER A CA 1
ATOM 577 C C . SER A 1 73 ? 4.797 -0.698 0.085 1.00 92.94 73 SER A C 1
ATOM 579 O O . SER A 1 73 ? 5.469 -1.516 0.716 1.00 92.94 73 SER A O 1
ATOM 581 N N . THR A 1 74 ? 3.697 -1.044 -0.583 1.00 93.88 74 THR A N 1
ATOM 582 C CA . THR A 1 74 ? 3.188 -2.424 -0.673 1.00 93.88 74 THR A CA 1
ATOM 583 C C . THR A 1 74 ? 4.145 -3.372 -1.396 1.00 93.88 74 THR A C 1
ATOM 585 O O . THR A 1 74 ? 4.168 -4.573 -1.133 1.00 93.88 74 THR A O 1
ATOM 588 N N . ARG A 1 75 ? 4.921 -2.840 -2.353 1.00 91.56 75 ARG A N 1
ATOM 589 C CA . ARG A 1 75 ? 5.746 -3.617 -3.293 1.00 91.56 75 ARG A CA 1
ATOM 590 C C . ARG A 1 75 ? 4.947 -4.703 -4.037 1.00 91.56 75 ARG A C 1
ATOM 592 O O . ARG A 1 75 ? 5.511 -5.719 -4.435 1.00 91.56 75 ARG A O 1
ATOM 599 N N . PHE A 1 76 ? 3.645 -4.486 -4.258 1.00 93.94 76 PHE A N 1
ATOM 600 C CA . PHE A 1 76 ? 2.776 -5.424 -4.983 1.00 93.94 76 PHE A CA 1
ATOM 601 C C . PHE A 1 76 ? 2.892 -5.334 -6.510 1.00 93.94 76 PHE A C 1
ATOM 603 O O . PHE A 1 76 ? 2.338 -6.180 -7.208 1.00 93.94 76 PHE A O 1
ATOM 610 N N . SER A 1 77 ? 3.603 -4.342 -7.058 1.00 93.31 77 SER A N 1
ATOM 611 C CA . SER A 1 77 ? 3.698 -4.163 -8.514 1.00 93.31 77 SER A CA 1
ATOM 612 C C . SER A 1 77 ? 4.175 -5.409 -9.275 1.00 93.31 77 SER A C 1
ATOM 614 O O . SER A 1 77 ? 3.555 -5.714 -10.293 1.00 93.31 77 SER A O 1
ATOM 616 N N . PRO A 1 78 ? 5.170 -6.195 -8.812 1.00 91.88 78 PRO A N 1
ATOM 617 C CA . PRO A 1 78 ? 5.632 -7.355 -9.570 1.00 91.88 78 PRO A CA 1
ATOM 618 C C . PRO A 1 78 ? 4.599 -8.491 -9.587 1.00 91.88 78 PRO A C 1
ATOM 620 O O . PRO A 1 78 ? 4.351 -9.091 -10.630 1.00 91.88 78 PRO A O 1
ATOM 623 N N . ILE A 1 79 ? 3.955 -8.758 -8.445 1.00 92.94 79 ILE A N 1
ATOM 624 C CA . ILE A 1 79 ? 2.957 -9.830 -8.312 1.00 92.94 79 ILE A CA 1
ATOM 625 C C . ILE A 1 79 ? 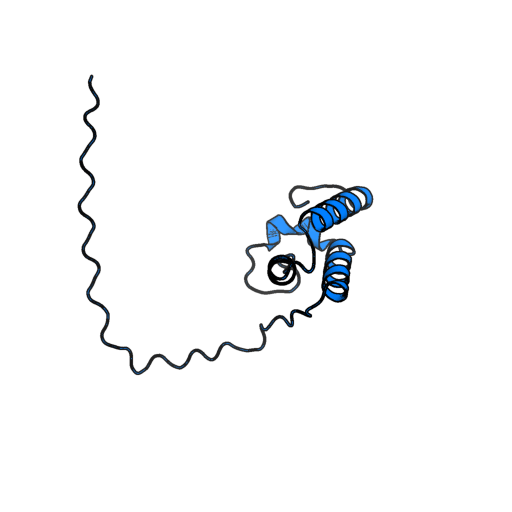1.632 -9.478 -9.005 1.00 92.94 79 ILE A C 1
ATOM 627 O O . ILE A 1 79 ? 0.956 -10.370 -9.516 1.00 92.94 79 ILE A O 1
ATOM 631 N N . LEU A 1 80 ? 1.298 -8.186 -9.099 1.00 94.62 80 LEU A N 1
ATOM 632 C CA . LEU A 1 80 ? 0.196 -7.688 -9.925 1.00 94.62 80 LEU A CA 1
ATOM 633 C C . LEU A 1 80 ? 0.509 -7.807 -11.419 1.00 94.62 80 LEU A C 1
ATOM 635 O O . LEU A 1 80 ? -0.333 -8.278 -12.177 1.00 94.62 80 LEU A O 1
ATOM 639 N N . ALA A 1 81 ? 1.715 -7.418 -11.842 1.00 92.81 81 ALA A N 1
ATOM 640 C CA . ALA A 1 81 ? 2.130 -7.505 -13.243 1.00 92.81 81 ALA A CA 1
ATOM 641 C C . ALA A 1 81 ? 2.143 -8.953 -13.756 1.00 92.81 81 ALA A C 1
ATOM 643 O O . ALA A 1 81 ? 1.812 -9.201 -14.911 1.00 92.81 81 ALA A O 1
ATOM 644 N N . TYR A 1 82 ? 2.481 -9.908 -12.886 1.00 91.69 82 TYR A N 1
ATOM 645 C CA . TYR A 1 82 ? 2.452 -11.334 -13.207 1.00 91.69 82 TYR A CA 1
ATOM 646 C C . TYR A 1 82 ? 1.041 -11.952 -13.148 1.00 91.69 82 TYR A C 1
ATOM 648 O O . TYR A 1 82 ? 0.859 -13.105 -13.527 1.00 91.69 82 TYR A O 1
ATOM 656 N N . GLY A 1 83 ? 0.037 -11.224 -12.645 1.00 93.31 83 GLY A N 1
ATOM 657 C CA . GLY A 1 83 ? -1.310 -11.759 -12.433 1.00 93.31 83 GLY A CA 1
ATOM 658 C C . GLY A 1 83 ? -1.403 -12.793 -11.304 1.00 93.31 83 GLY A C 1
ATOM 659 O O . GLY A 1 83 ? -2.385 -13.525 -11.236 1.00 93.31 83 GLY A O 1
ATOM 660 N N . ALA A 1 84 ? -0.405 -12.858 -10.415 1.00 95.12 84 ALA A N 1
ATOM 661 C CA . ALA A 1 84 ? -0.394 -13.777 -9.274 1.00 95.12 84 ALA A CA 1
ATOM 662 C C . ALA A 1 84 ? -1.434 -13.394 -8.206 1.00 95.12 84 ALA A C 1
ATOM 664 O O . ALA A 1 84 ? -1.900 -14.248 -7.460 1.00 95.12 84 ALA A O 1
ATOM 665 N N . ILE A 1 85 ? -1.802 -12.110 -8.147 1.00 96.25 85 ILE A N 1
ATOM 666 C CA . ILE A 1 85 ? -2.968 -11.602 -7.421 1.00 96.25 85 ILE A CA 1
ATOM 667 C C . ILE A 1 85 ? -3.708 -10.578 -8.278 1.00 96.25 85 ILE A C 1
ATOM 669 O O . ILE A 1 85 ? -3.141 -9.958 -9.179 1.00 96.25 85 ILE A O 1
ATOM 673 N N . SER A 1 86 ? -4.978 -10.360 -7.961 1.00 97.31 86 SER A N 1
ATOM 674 C CA . SER A 1 86 ? -5.831 -9.366 -8.603 1.00 97.31 86 SER A CA 1
ATOM 675 C C . SER A 1 86 ? -6.032 -8.123 -7.723 1.00 97.31 86 SER A C 1
ATOM 677 O O . SER A 1 86 ? -6.051 -8.223 -6.492 1.00 97.31 86 SER A O 1
ATOM 679 N N . PRO A 1 87 ? -6.313 -6.950 -8.321 1.00 98.12 87 PRO A N 1
ATOM 680 C CA . PRO A 1 87 ? -6.710 -5.758 -7.567 1.00 98.12 87 PRO A CA 1
ATOM 681 C C . PRO A 1 87 ? -7.936 -5.981 -6.668 1.00 98.12 87 PRO A C 1
ATOM 683 O O . PRO A 1 87 ? -8.049 -5.379 -5.603 1.00 98.12 87 PRO A O 1
ATOM 686 N N . ARG A 1 88 ? -8.848 -6.882 -7.065 1.00 98.50 88 ARG A N 1
ATOM 687 C CA . ARG A 1 88 ? -10.037 -7.233 -6.272 1.00 98.50 88 ARG A CA 1
ATOM 688 C C . ARG A 1 88 ? -9.666 -7.933 -4.963 1.00 98.50 88 ARG A C 1
ATOM 690 O O . ARG A 1 88 ? -10.261 -7.624 -3.936 1.00 98.50 88 ARG A O 1
ATOM 697 N N . GLN A 1 89 ? -8.668 -8.818 -4.988 1.00 98.25 89 GLN A N 1
ATOM 698 C CA . GLN A 1 89 ? -8.154 -9.473 -3.780 1.00 98.25 89 GLN A CA 1
ATOM 699 C C . GLN A 1 89 ? -7.501 -8.463 -2.831 1.00 98.25 89 GLN A C 1
ATOM 701 O O . GLN A 1 89 ? -7.759 -8.510 -1.632 1.00 98.25 89 GLN A O 1
ATOM 706 N N . ILE A 1 90 ? -6.736 -7.501 -3.363 1.00 98.25 90 ILE A N 1
ATOM 707 C CA . ILE A 1 90 ? -6.153 -6.416 -2.556 1.00 98.25 90 ILE A CA 1
ATOM 708 C C . ILE A 1 90 ? -7.256 -5.588 -1.893 1.00 98.25 90 ILE A C 1
ATOM 710 O O . ILE A 1 90 ? -7.201 -5.361 -0.689 1.00 98.25 90 ILE A O 1
ATOM 714 N N . LYS A 1 91 ? -8.292 -5.192 -2.646 1.00 98.50 91 LYS A N 1
ATOM 715 C CA . LYS A 1 91 ? -9.439 -4.452 -2.095 1.00 98.50 91 LYS A CA 1
ATOM 716 C C . LYS A 1 91 ? -10.127 -5.235 -0.980 1.00 98.50 91 LYS A C 1
ATOM 718 O O . LYS A 1 91 ? -10.501 -4.656 0.033 1.00 98.50 91 LYS A O 1
ATOM 723 N N . GLN A 1 92 ? -10.337 -6.537 -1.168 1.00 98.56 92 GLN A N 1
ATOM 724 C CA . GLN A 1 92 ? -10.970 -7.378 -0.153 1.00 98.56 92 GLN A CA 1
ATOM 725 C C . GLN A 1 92 ? -10.129 -7.445 1.128 1.00 98.56 92 GLN A C 1
ATOM 727 O O . GLN A 1 92 ? -10.685 -7.290 2.213 1.00 98.56 92 GLN A O 1
ATOM 732 N N . ALA A 1 93 ? -8.812 -7.627 1.000 1.00 98.25 93 ALA A N 1
ATOM 733 C CA . ALA A 1 93 ? -7.895 -7.625 2.136 1.00 98.25 93 ALA A CA 1
ATOM 734 C C . ALA A 1 93 ? -7.868 -6.262 2.850 1.00 98.25 93 ALA A C 1
ATOM 736 O O . ALA A 1 93 ? -7.935 -6.225 4.074 1.00 98.25 93 ALA A O 1
ATOM 737 N N . LEU A 1 94 ? -7.877 -5.156 2.098 1.00 98.44 94 LEU A N 1
ATOM 738 C CA . LEU A 1 94 ? -7.982 -3.799 2.641 1.00 98.44 94 LEU A CA 1
ATOM 739 C C . LEU A 1 94 ? -9.273 -3.610 3.445 1.00 98.44 94 LEU A C 1
ATOM 741 O O . LEU A 1 94 ? -9.222 -3.199 4.594 1.00 98.44 94 LEU A O 1
ATOM 745 N N . THR A 1 95 ? -10.425 -4.006 2.902 1.00 98.44 95 THR A N 1
ATOM 746 C CA . THR A 1 95 ? -11.694 -3.910 3.640 1.00 98.44 95 THR A CA 1
ATOM 747 C C . THR A 1 95 ? -11.682 -4.739 4.928 1.00 98.44 95 THR A C 1
ATOM 749 O O . THR A 1 95 ? -12.212 -4.301 5.944 1.00 98.44 95 THR A O 1
ATOM 752 N N . GLN A 1 96 ? -11.082 -5.934 4.913 1.00 98.31 96 GLN A N 1
ATOM 753 C CA . GLN A 1 96 ? -10.927 -6.744 6.128 1.00 98.31 96 GLN A CA 1
ATOM 754 C C . GLN A 1 96 ? -9.982 -6.084 7.137 1.00 98.31 96 GLN A C 1
ATOM 756 O O . GLN A 1 96 ? -10.239 -6.127 8.338 1.00 98.31 96 GLN A O 1
ATOM 761 N N . PHE A 1 97 ? -8.911 -5.458 6.653 1.00 98.44 97 PHE A N 1
ATOM 762 C CA . PHE A 1 97 ? -7.976 -4.700 7.471 1.00 98.44 97 PHE A CA 1
ATOM 763 C C . PHE A 1 97 ? -8.660 -3.512 8.156 1.00 98.44 97 PHE A C 1
ATOM 765 O O . PHE A 1 97 ? -8.590 -3.393 9.377 1.00 98.44 97 PHE A O 1
ATOM 772 N N . GLU A 1 98 ? -9.392 -2.689 7.403 1.00 98.44 98 GLU A N 1
ATOM 773 C CA . GLU A 1 98 ? -10.135 -1.536 7.929 1.00 98.44 98 GLU A CA 1
ATOM 774 C C . GLU A 1 98 ? -11.195 -1.953 8.957 1.00 98.44 98 GLU A C 1
ATOM 776 O O . GLU A 1 98 ? -11.395 -1.265 9.955 1.00 98.44 98 GLU A O 1
ATOM 781 N N . GLN A 1 99 ? -11.846 -3.106 8.771 1.00 98.06 99 GLN A N 1
ATOM 782 C CA . GLN A 1 99 ? -12.785 -3.654 9.759 1.00 98.06 99 GLN A CA 1
ATOM 783 C C . GLN A 1 99 ? -12.111 -3.999 11.095 1.00 98.06 99 GLN A C 1
ATOM 785 O O . GLN A 1 99 ? -12.760 -3.934 12.137 1.00 98.06 99 GLN A O 1
ATOM 790 N N . GLN A 1 100 ? -10.833 -4.386 11.075 1.00 97.31 100 GLN A N 1
ATOM 791 C CA . GLN A 1 100 ? -10.086 -4.809 12.264 1.00 97.31 100 GLN A CA 1
ATOM 792 C C . GLN A 1 100 ? -9.304 -3.664 12.920 1.00 97.31 100 GLN A C 1
ATOM 794 O O . GLN A 1 100 ? -9.174 -3.639 14.143 1.00 97.31 100 GLN A O 1
ATOM 799 N N . ARG A 1 101 ? -8.754 -2.743 12.122 1.00 97.19 101 ARG A N 1
ATOM 800 C CA . ARG A 1 101 ? -7.832 -1.681 12.566 1.00 97.19 101 ARG A CA 1
ATOM 801 C C . ARG A 1 101 ? -8.422 -0.271 12.477 1.00 97.19 101 ARG A C 1
ATOM 803 O O . ARG A 1 101 ? -7.876 0.641 13.090 1.00 97.19 101 ARG A O 1
ATOM 810 N N . GLY A 1 102 ? -9.539 -0.103 11.770 1.00 97.12 102 GLY A N 1
ATOM 811 C CA . GLY A 1 102 ? -10.092 1.195 11.391 1.00 97.12 102 GLY A CA 1
ATOM 812 C C . GLY A 1 102 ? -9.509 1.710 10.072 1.00 97.12 102 GLY A C 1
ATOM 813 O O . GLY A 1 102 ? -8.378 1.387 9.716 1.00 97.12 102 GLY A O 1
ATOM 814 N N . ALA A 1 103 ? -10.301 2.509 9.357 1.00 97.50 103 ALA A N 1
ATOM 815 C CA . ALA A 1 103 ? -9.873 3.220 8.154 1.00 97.50 103 ALA A CA 1
ATOM 816 C C . ALA A 1 103 ? -9.225 4.568 8.511 1.00 97.50 103 ALA A C 1
ATOM 818 O O . ALA A 1 103 ? -9.560 5.183 9.530 1.00 97.50 103 ALA A O 1
ATOM 819 N N . ASN A 1 104 ? -8.316 5.048 7.665 1.00 97.69 104 ASN A N 1
ATOM 820 C CA . ASN A 1 104 ? -7.680 6.358 7.801 1.00 97.69 104 ASN A CA 1
ATOM 821 C C . ASN A 1 104 ? -7.280 6.920 6.426 1.00 97.69 104 ASN A C 1
ATOM 823 O O . ASN A 1 104 ? -7.528 6.316 5.401 1.00 97.69 104 ASN A O 1
ATOM 827 N N . GLU A 1 105 ? -6.598 8.062 6.373 1.00 97.31 105 GLU A N 1
ATOM 828 C CA . GLU A 1 105 ? -6.171 8.662 5.095 1.00 97.31 105 GLU A CA 1
ATOM 829 C C . GLU A 1 105 ? -5.224 7.789 4.245 1.00 97.31 105 GLU A C 1
ATOM 831 O O . GLU A 1 105 ? -5.013 8.084 3.065 1.00 97.31 105 GLU A O 1
ATOM 836 N N . SER A 1 106 ? -4.629 6.754 4.838 1.00 96.50 106 SER A N 1
ATOM 837 C CA . SER A 1 106 ? -3.742 5.798 4.176 1.00 96.50 106 SER A CA 1
ATOM 838 C C . SER A 1 106 ? -4.443 4.519 3.715 1.00 96.50 106 SER A C 1
ATOM 840 O O . SER A 1 106 ? -3.836 3.785 2.929 1.00 96.50 106 SER A O 1
ATOM 842 N N . THR A 1 107 ? -5.673 4.250 4.172 1.00 94.88 107 THR A N 1
ATOM 843 C CA . THR A 1 107 ? -6.405 2.993 3.933 1.00 94.88 107 THR A CA 1
ATOM 844 C C . THR A 1 107 ? -7.816 3.224 3.425 1.00 94.88 107 THR A C 1
ATOM 846 O O . THR A 1 107 ? -8.493 4.132 3.945 1.00 94.88 107 THR A O 1
#

pLDDT: mean 86.43, std 12.62, range [58.12, 98.56]

Foldseek 3Di:
DPDDDDDDDPDPDDPPDPDPPPPPPPPPPPCVPDDPDDDALVSLVVLLCVLLVDCLLVCQVVQCPDPDDPSSHSPCVVCCVVVSDDPVVSVVSVVVSCVVPNDDPSD

Sequence (107 aa):
EEIEPKLPIATPQLPPRPNRVSDLAEFKANSSYSIKVAAGEAQAQQQLQQYFQTDVALTYKETRNALFGEHFSTRFSPILAYGAISPRQIKQALTQFEQQRGANEST

Secondary structure (DSSP, 8-state):
---PPPPPPPPPPPPPPPP--TT-------GGG------SHHHHHHHHHHHHHSGGGGGHHHHTT-SSSSSSS---HHHHHTTSS-HHHHHHHHHHHHHHH---TT-